Protein AF-A0A832PUC8-F1 (afdb_monomer_lite)

Foldseek 3Di:
DDDDDPPPPDPPPPPPPLPPQALVNLLQQLLVCLQVVVLVSNQVQADPVCNVVSVVLNVVQVVVCVVDPPPRDTVSNQSNDWDFPDWADDPQKIWTWTQRPVPRDTFIWIWGQDPSDIHTYVVVRVCVRVVVDPDDD

Structure (mmCIF, N/CA/C/O backbone):
data_AF-A0A832PUC8-F1
#
_entry.id   AF-A0A832PUC8-F1
#
loop_
_atom_site.group_PDB
_atom_site.id
_atom_site.type_symbol
_atom_site.label_atom_id
_atom_site.label_alt_id
_atom_site.label_comp_id
_atom_site.label_asym_id
_atom_site.label_entity_id
_atom_site.label_seq_id
_atom_site.pdbx_PDB_ins_code
_atom_site.Cartn_x
_atom_site.Cartn_y
_atom_site.Cartn_z
_atom_site.occupancy
_at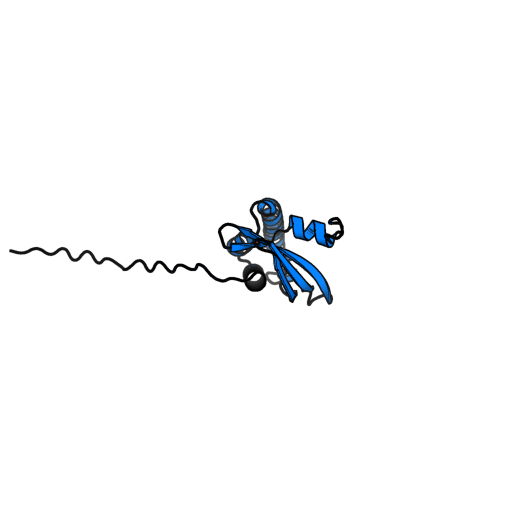om_site.B_iso_or_equiv
_atom_site.auth_seq_id
_atom_site.auth_comp_id
_atom_site.auth_asym_id
_atom_site.auth_atom_id
_atom_site.pdbx_PDB_model_num
ATOM 1 N N . MET A 1 1 ? -23.228 51.176 32.104 1.00 38.88 1 MET A N 1
ATOM 2 C CA . MET A 1 1 ? -23.201 51.212 30.623 1.00 38.88 1 MET A CA 1
ATOM 3 C C . MET A 1 1 ? -21.841 50.696 30.189 1.00 38.88 1 MET A C 1
ATOM 5 O O . MET A 1 1 ? -20.861 51.193 30.709 1.00 38.88 1 MET A O 1
ATOM 9 N N . ASN A 1 2 ? -21.652 49.723 29.316 1.00 38.66 2 ASN A N 1
ATOM 10 C CA . ASN A 1 2 ? -22.497 48.681 28.760 1.00 38.66 2 ASN A CA 1
ATOM 11 C C . ASN A 1 2 ? -21.518 47.562 28.381 1.00 38.66 2 ASN A C 1
ATOM 13 O O . ASN A 1 2 ? -20.384 47.823 27.984 1.00 38.66 2 ASN A O 1
ATOM 17 N N . TYR A 1 3 ? -21.958 46.325 28.554 1.00 46.00 3 TYR A N 1
ATOM 18 C CA . TYR A 1 3 ? -21.254 45.130 28.125 1.00 46.00 3 TYR A CA 1
ATOM 19 C C . TYR A 1 3 ? -21.007 45.165 26.606 1.00 46.00 3 TYR A C 1
ATOM 21 O O . TYR A 1 3 ? -21.906 45.540 25.864 1.00 46.00 3 TYR A O 1
ATOM 29 N N . HIS A 1 4 ? -19.837 44.715 26.144 1.00 41.12 4 HIS A N 1
ATOM 30 C CA . HIS A 1 4 ? -19.728 43.474 25.365 1.00 41.12 4 HIS A CA 1
ATOM 31 C C . HIS A 1 4 ? -18.280 43.181 24.954 1.00 41.12 4 HIS A C 1
ATOM 33 O O . HIS A 1 4 ? -17.677 43.829 24.105 1.00 41.12 4 HIS A O 1
ATOM 39 N N . ARG A 1 5 ? -17.763 42.118 25.580 1.00 52.41 5 ARG A N 1
ATOM 40 C CA . ARG A 1 5 ? -16.714 41.246 25.061 1.00 52.41 5 ARG A CA 1
ATOM 41 C C . ARG A 1 5 ? -17.103 40.802 23.651 1.00 52.41 5 ARG A C 1
ATOM 43 O O . ARG A 1 5 ? -18.122 40.135 23.501 1.00 52.41 5 ARG A O 1
ATOM 50 N N . VAL A 1 6 ? -16.274 41.087 22.656 1.00 47.22 6 VAL A N 1
ATOM 51 C CA . VAL A 1 6 ? -16.311 40.358 21.384 1.00 47.22 6 VAL A CA 1
ATOM 52 C C . VAL A 1 6 ? -15.125 39.408 21.407 1.00 47.22 6 VAL A C 1
ATOM 54 O O . VAL A 1 6 ? -14.021 39.722 20.978 1.00 47.22 6 VAL A O 1
ATOM 57 N N . LEU A 1 7 ? -15.358 38.264 22.050 1.00 42.44 7 LEU A N 1
ATOM 58 C CA . LEU A 1 7 ? -14.520 37.084 21.934 1.00 42.44 7 LEU A CA 1
ATOM 59 C C . LEU A 1 7 ? -14.765 36.550 20.522 1.00 42.44 7 LEU A C 1
ATOM 61 O O . LEU A 1 7 ? -15.833 36.009 20.241 1.00 42.44 7 LEU A O 1
ATOM 65 N N . THR A 1 8 ? -13.819 36.778 19.618 1.00 47.88 8 THR A N 1
ATOM 66 C CA . THR A 1 8 ? -13.865 36.264 18.250 1.00 47.88 8 THR A CA 1
ATOM 67 C C . THR A 1 8 ? -13.735 34.744 18.312 1.00 47.88 8 THR A C 1
ATOM 69 O O . THR A 1 8 ? -12.635 34.197 18.348 1.00 47.88 8 THR A O 1
ATOM 72 N N . ILE A 1 9 ? -14.870 34.051 18.406 1.00 52.00 9 ILE A N 1
ATOM 73 C CA . ILE A 1 9 ? -14.949 32.596 18.296 1.00 52.00 9 ILE A CA 1
ATOM 74 C C . ILE A 1 9 ? -14.707 32.277 16.821 1.00 52.00 9 ILE A C 1
ATOM 76 O O . ILE A 1 9 ? -15.614 32.341 15.994 1.00 52.00 9 ILE A O 1
ATOM 80 N N . LEU A 1 10 ? -13.445 32.009 16.492 1.00 44.78 10 LEU A N 1
ATOM 81 C CA . LEU A 1 10 ? -13.040 31.423 15.223 1.00 44.78 10 LEU A CA 1
ATOM 82 C C . LEU A 1 10 ? -13.775 30.076 15.103 1.00 44.78 10 LEU A C 1
ATOM 84 O O . LEU A 1 10 ? -13.574 29.217 15.967 1.00 44.78 10 LEU A O 1
ATOM 88 N N . PRO A 1 11 ? -14.652 29.871 14.105 1.00 46.59 11 PRO A N 1
ATOM 89 C CA . PRO A 1 11 ? -15.317 28.595 13.946 1.00 46.59 11 PRO A CA 1
ATOM 90 C C . PRO A 1 11 ? -14.246 27.584 13.548 1.00 46.59 11 PRO A C 1
ATOM 92 O O . PRO A 1 11 ? -13.695 27.615 12.448 1.00 46.59 11 PRO A O 1
ATOM 95 N N . PHE A 1 12 ? -13.916 26.723 14.504 1.00 43.88 12 PHE A N 1
ATOM 96 C CA . PHE A 1 12 ? -13.101 25.539 14.326 1.00 43.88 12 PHE A CA 1
ATOM 97 C C . PHE A 1 12 ? -13.834 24.659 13.307 1.00 43.88 12 PHE A C 1
ATOM 99 O O . PHE A 1 12 ? -14.767 23.931 13.646 1.00 43.88 12 PHE A O 1
ATOM 106 N N . LEU A 1 13 ? -13.467 24.808 12.031 1.00 41.53 13 LEU A N 1
ATOM 107 C CA . LEU A 1 13 ? -13.831 23.899 10.953 1.00 41.53 13 LEU A CA 1
ATOM 108 C C . LEU A 1 13 ? -13.254 22.527 11.319 1.00 41.53 13 LEU A C 1
ATOM 110 O O . LEU A 1 13 ? -12.136 22.174 10.952 1.00 41.53 13 LEU A O 1
ATOM 114 N N . LEU A 1 14 ? -14.033 21.751 12.069 1.00 45.84 14 LEU A N 1
ATOM 115 C CA . LEU A 1 14 ? -13.923 20.302 12.128 1.00 45.84 14 LEU A CA 1
ATOM 116 C C . LEU A 1 14 ? -14.296 19.778 10.741 1.00 45.84 14 LEU A C 1
ATOM 118 O O . LEU A 1 14 ? -15.412 19.316 10.505 1.00 45.84 14 LEU A O 1
ATOM 122 N N . LEU A 1 15 ? -13.343 19.874 9.808 1.00 40.25 15 LEU A N 1
ATOM 123 C CA . LEU A 1 15 ? -13.291 18.987 8.657 1.00 40.25 15 LEU A CA 1
ATOM 124 C C . LEU A 1 15 ? -13.156 17.575 9.228 1.00 40.25 15 LEU A C 1
ATOM 126 O O . LEU A 1 15 ? -12.066 17.087 9.525 1.00 40.25 15 LEU A O 1
ATOM 130 N N . SER A 1 16 ? -14.298 16.927 9.411 1.00 39.22 16 SER A N 1
ATOM 131 C CA . SER A 1 16 ? -14.417 15.485 9.523 1.00 39.22 16 SER A CA 1
ATOM 132 C C . SER A 1 16 ? -13.991 14.886 8.179 1.00 39.22 16 SER A C 1
ATOM 134 O O . SER A 1 16 ? -14.799 14.478 7.355 1.00 39.22 16 SER A O 1
ATOM 136 N N . LEU A 1 17 ? -12.676 14.849 7.950 1.00 40.03 17 LEU A N 1
ATOM 137 C CA . LEU A 1 17 ? -12.016 14.023 6.942 1.00 40.03 17 LEU A CA 1
ATOM 138 C C . LEU A 1 17 ? -12.115 12.554 7.381 1.00 40.03 17 LEU A C 1
ATOM 140 O O . LEU A 1 17 ? -11.110 11.873 7.579 1.00 40.03 17 LEU A O 1
ATOM 144 N N . THR A 1 18 ? -13.331 12.031 7.536 1.00 43.97 18 THR A N 1
ATOM 145 C CA . THR A 1 18 ? -13.562 10.596 7.365 1.00 43.97 18 THR A CA 1
ATOM 146 C C . THR A 1 18 ? -13.514 10.345 5.866 1.00 43.97 18 THR A C 1
ATOM 148 O O . THR A 1 18 ? -14.538 10.184 5.206 1.00 43.97 18 THR A O 1
ATOM 151 N N . GLY A 1 19 ? -12.306 10.450 5.307 1.00 45.06 19 GLY A N 1
ATOM 152 C CA . GLY A 1 19 ? -12.064 10.184 3.903 1.00 45.06 19 GLY A CA 1
ATOM 153 C C . GLY A 1 19 ? -12.537 8.771 3.601 1.00 45.06 19 GLY A C 1
ATOM 154 O O . GLY A 1 19 ? -12.039 7.810 4.189 1.00 45.06 19 GLY A O 1
ATOM 155 N N . CYS A 1 20 ? -13.498 8.655 2.686 1.00 57.16 20 CYS A N 1
ATOM 156 C CA . CYS A 1 20 ? -13.741 7.435 1.924 1.00 57.16 20 CYS A CA 1
ATOM 157 C C . CYS A 1 20 ? -12.513 7.161 1.049 1.00 57.16 20 CYS A C 1
ATOM 159 O O . CYS A 1 20 ? -12.567 7.279 -0.169 1.00 57.16 20 CYS A O 1
ATOM 161 N N . ASN A 1 21 ? -11.375 6.864 1.666 1.00 76.00 21 ASN A N 1
ATOM 162 C CA . ASN A 1 21 ? -10.218 6.401 0.928 1.00 76.00 21 ASN A CA 1
ATOM 163 C C . ASN A 1 21 ? -10.451 4.914 0.658 1.00 76.00 21 ASN A C 1
ATOM 165 O O . ASN A 1 21 ? -10.816 4.170 1.569 1.00 76.00 21 ASN A O 1
ATOM 169 N N . SER A 1 22 ? -10.308 4.495 -0.595 1.00 91.00 22 SER A N 1
ATOM 170 C CA . SER A 1 22 ? -10.179 3.091 -0.986 1.00 91.00 22 SER A CA 1
ATOM 171 C C . SER A 1 22 ? -8.738 2.620 -0.754 1.00 91.00 22 SER A C 1
ATOM 173 O O . SER A 1 22 ? -7.826 3.455 -0.692 1.00 91.00 22 SER A O 1
ATOM 175 N N . PRO A 1 23 ? -8.491 1.308 -0.669 1.00 93.69 23 PRO A N 1
ATOM 176 C CA . PRO A 1 23 ? -7.137 0.766 -0.648 1.00 93.69 23 PRO A CA 1
ATOM 177 C C . PRO A 1 23 ? -6.250 1.285 -1.801 1.00 93.69 23 PRO A C 1
ATOM 179 O O . PRO A 1 23 ? -5.112 1.686 -1.569 1.00 93.69 23 PRO A O 1
ATOM 182 N N . SER A 1 24 ? -6.783 1.394 -3.022 1.00 92.94 24 SER A N 1
ATOM 183 C CA . SER A 1 24 ? -6.075 1.941 -4.195 1.00 92.94 24 SER A CA 1
ATOM 184 C C . SER A 1 24 ? -5.714 3.414 -4.036 1.00 92.94 24 SER A C 1
ATOM 186 O O . SER A 1 24 ? -4.599 3.824 -4.360 1.00 92.94 24 SER A O 1
ATOM 188 N N . SER A 1 25 ? -6.623 4.223 -3.487 1.00 92.62 25 SER A N 1
ATOM 189 C CA . SER A 1 25 ? -6.328 5.627 -3.185 1.00 92.62 25 SER A CA 1
ATOM 190 C C . SER A 1 25 ? -5.249 5.765 -2.104 1.00 92.62 25 SER A C 1
ATOM 192 O O . SER A 1 25 ? -4.412 6.665 -2.184 1.00 92.62 25 SER A O 1
ATOM 194 N N . THR A 1 26 ? -5.217 4.843 -1.135 1.00 92.62 26 THR A N 1
ATOM 195 C CA . THR A 1 26 ? -4.164 4.768 -0.118 1.00 92.62 26 THR A CA 1
ATOM 196 C C . THR A 1 26 ? -2.823 4.401 -0.741 1.00 92.62 26 THR A C 1
ATOM 198 O O . THR A 1 26 ? -1.833 5.065 -0.442 1.00 92.62 26 THR A O 1
ATOM 201 N N . LEU A 1 27 ? -2.782 3.402 -1.632 1.00 90.25 27 LEU A N 1
ATOM 202 C CA . LEU A 1 27 ? -1.567 3.040 -2.365 1.00 90.25 27 LEU A CA 1
ATOM 203 C C . LEU A 1 27 ? -1.014 4.244 -3.132 1.00 90.25 27 LEU A C 1
ATOM 205 O O . LEU A 1 27 ? 0.152 4.590 -2.969 1.00 90.25 27 LEU A O 1
ATOM 209 N N . LYS A 1 28 ? -1.869 4.944 -3.883 1.00 89.00 28 LYS A N 1
ATOM 210 C CA . LYS A 1 28 ? -1.472 6.145 -4.625 1.00 89.00 28 LYS A CA 1
ATOM 211 C C . LYS A 1 28 ? -0.900 7.228 -3.707 1.00 89.00 28 LYS A C 1
ATOM 213 O O . LYS A 1 28 ? 0.137 7.813 -4.006 1.00 89.00 28 LYS A O 1
ATOM 218 N N . ALA A 1 29 ? -1.548 7.496 -2.575 1.00 89.69 29 ALA A N 1
ATOM 219 C CA . ALA A 1 29 ? -1.063 8.493 -1.623 1.00 89.69 29 ALA A CA 1
ATOM 220 C C . ALA A 1 29 ? 0.284 8.087 -0.992 1.00 89.69 29 ALA A C 1
ATOM 222 O O . ALA A 1 29 ? 1.159 8.932 -0.787 1.00 89.69 29 ALA A O 1
ATOM 223 N N . MET A 1 30 ? 0.481 6.789 -0.746 1.00 87.62 30 MET A N 1
ATOM 224 C CA . MET A 1 30 ? 1.753 6.234 -0.291 1.00 87.62 30 MET A CA 1
ATOM 225 C C . MET A 1 30 ? 2.855 6.399 -1.350 1.00 87.62 30 MET A C 1
ATOM 227 O O . MET A 1 30 ? 3.956 6.837 -1.016 1.00 87.62 30 MET A O 1
ATOM 231 N N . GLU A 1 31 ? 2.569 6.115 -2.625 1.00 83.75 31 GLU A N 1
ATOM 232 C CA . GLU A 1 31 ? 3.498 6.337 -3.743 1.00 83.75 31 GLU A CA 1
ATOM 233 C C . GLU A 1 31 ? 3.857 7.823 -3.903 1.00 83.75 31 GLU A C 1
ATOM 235 O O . GLU A 1 31 ? 5.021 8.165 -4.116 1.00 83.75 31 GLU A O 1
ATOM 240 N N . GLU A 1 32 ? 2.891 8.730 -3.741 1.00 84.31 32 GLU A N 1
ATOM 241 C CA . GLU A 1 32 ? 3.134 10.174 -3.776 1.00 84.31 32 GLU A CA 1
ATOM 242 C C . GLU A 1 32 ? 4.026 10.644 -2.616 1.00 84.31 32 GLU A C 1
ATOM 244 O O . GLU A 1 32 ? 4.931 11.457 -2.830 1.00 84.31 32 GLU A O 1
ATOM 249 N N . ALA A 1 33 ? 3.804 10.134 -1.400 1.00 81.88 33 ALA A N 1
ATOM 250 C CA . ALA A 1 33 ? 4.654 10.423 -0.244 1.00 81.88 33 ALA A CA 1
ATOM 251 C C . ALA A 1 33 ? 6.086 9.899 -0.457 1.00 81.88 33 ALA A C 1
ATOM 253 O O . ALA A 1 33 ? 7.057 10.629 -0.240 1.00 81.88 33 ALA A O 1
ATOM 254 N N . ALA A 1 34 ? 6.220 8.675 -0.980 1.00 77.00 34 ALA A N 1
ATOM 255 C CA . ALA A 1 34 ? 7.499 8.085 -1.370 1.00 77.00 34 ALA A CA 1
ATOM 256 C C . ALA A 1 34 ? 8.236 8.927 -2.425 1.00 77.00 34 ALA A C 1
ATOM 258 O O . ALA A 1 34 ? 9.430 9.199 -2.280 1.00 77.00 34 ALA A O 1
ATOM 259 N N . ALA A 1 35 ? 7.532 9.374 -3.468 1.00 75.38 35 ALA A N 1
ATOM 260 C CA . ALA A 1 35 ? 8.104 10.173 -4.548 1.00 75.38 35 ALA A CA 1
ATOM 261 C C . ALA A 1 35 ? 8.604 11.547 -4.070 1.00 75.38 35 ALA A C 1
ATOM 263 O O . ALA A 1 35 ? 9.605 12.048 -4.589 1.00 75.38 35 ALA A O 1
ATOM 264 N N . LYS A 1 36 ? 7.932 12.136 -3.071 1.00 77.44 36 LYS A N 1
ATOM 265 C CA . LYS A 1 36 ? 8.310 13.407 -2.431 1.00 77.44 36 LYS A CA 1
ATOM 266 C C . LYS A 1 36 ? 9.410 13.255 -1.372 1.00 77.44 36 LYS A C 1
ATOM 268 O O . LYS A 1 36 ? 9.930 14.267 -0.910 1.00 77.44 36 LYS A O 1
ATOM 273 N N . GLY A 1 37 ? 9.776 12.027 -0.993 1.00 72.44 37 GLY A N 1
ATOM 274 C CA . GLY A 1 37 ? 10.706 11.770 0.113 1.00 72.44 37 GLY A CA 1
ATOM 275 C C . GLY A 1 37 ? 10.129 12.137 1.487 1.00 72.44 37 GLY A C 1
ATOM 276 O O . GLY A 1 37 ? 10.886 12.402 2.420 1.00 72.44 37 GLY A O 1
ATOM 277 N N . ASP A 1 38 ? 8.801 12.183 1.614 1.00 77.44 38 ASP A N 1
ATOM 278 C CA . ASP A 1 38 ? 8.113 12.501 2.863 1.00 77.44 38 ASP A CA 1
ATOM 279 C C . ASP A 1 38 ? 7.998 11.237 3.726 1.00 77.44 38 ASP A C 1
ATOM 281 O O . ASP A 1 38 ? 7.059 10.449 3.612 1.00 77.44 38 ASP A O 1
ATOM 285 N N . HIS A 1 39 ? 9.006 11.007 4.567 1.00 76.69 39 HIS A N 1
ATOM 286 C CA . HIS A 1 39 ? 9.107 9.794 5.383 1.00 76.69 39 HIS A CA 1
ATOM 287 C C . HIS A 1 39 ? 7.992 9.647 6.412 1.00 76.69 39 HIS A C 1
ATOM 289 O O . HIS A 1 39 ? 7.583 8.524 6.705 1.00 76.69 39 HIS A O 1
ATOM 295 N N . GLU A 1 40 ? 7.535 10.759 6.984 1.00 80.62 40 GLU A N 1
ATOM 296 C CA . GLU A 1 40 ? 6.475 10.745 7.988 1.00 80.62 40 GLU A CA 1
ATOM 297 C C . GLU A 1 40 ? 5.144 10.403 7.319 1.00 80.62 40 GLU A C 1
ATOM 299 O O . GLU A 1 40 ? 4.458 9.469 7.746 1.00 80.62 40 GLU A O 1
ATOM 304 N N . ALA A 1 41 ? 4.839 11.066 6.197 1.00 83.44 41 ALA A N 1
ATOM 305 C CA . ALA A 1 41 ? 3.645 10.764 5.423 1.00 83.44 41 ALA A CA 1
ATOM 306 C C . ALA A 1 41 ? 3.687 9.369 4.787 1.00 83.44 41 ALA A C 1
ATOM 308 O O . ALA A 1 41 ? 2.641 8.752 4.635 1.00 83.44 41 ALA A O 1
ATOM 309 N N . PHE A 1 42 ? 4.861 8.842 4.439 1.00 81.62 42 PHE A N 1
ATOM 310 C CA . PHE A 1 42 ? 4.999 7.472 3.948 1.00 81.62 42 PHE A CA 1
ATOM 311 C C . PHE A 1 42 ? 4.758 6.449 5.068 1.00 81.62 42 PHE A C 1
ATOM 313 O O . PHE A 1 42 ? 4.009 5.490 4.891 1.00 81.62 42 PHE A O 1
ATOM 320 N N . GLY A 1 43 ? 5.343 6.676 6.249 1.00 83.06 43 GLY A N 1
ATOM 321 C CA . GLY A 1 43 ? 5.272 5.764 7.393 1.00 83.06 43 GLY A CA 1
ATOM 322 C C . GLY A 1 43 ? 3.865 5.560 7.971 1.00 83.06 43 GLY A C 1
ATOM 323 O O . GLY A 1 43 ? 3.553 4.478 8.464 1.00 83.06 43 GLY A O 1
ATOM 324 N N . GLN A 1 44 ? 2.984 6.561 7.889 1.00 88.56 44 GLN A N 1
ATOM 325 C CA . GLN A 1 44 ? 1.608 6.461 8.413 1.00 88.56 44 GLN A CA 1
ATOM 326 C C . GLN A 1 44 ? 0.712 5.461 7.660 1.00 88.56 44 GLN A C 1
ATOM 328 O O . GLN A 1 44 ? -0.333 5.070 8.190 1.00 88.56 44 GLN A O 1
ATOM 333 N N . TYR A 1 45 ? 1.095 5.050 6.446 1.00 90.31 45 TYR A N 1
ATOM 334 C CA . TYR A 1 45 ? 0.314 4.119 5.630 1.00 90.31 45 TYR A CA 1
ATOM 335 C C . TYR A 1 45 ? 0.537 2.652 5.990 1.00 90.31 45 TYR A C 1
ATOM 337 O O . TYR A 1 45 ? -0.120 1.800 5.407 1.00 90.31 45 TYR A O 1
ATOM 345 N N . PHE A 1 46 ? 1.404 2.338 6.954 1.00 91.19 46 PHE A N 1
ATOM 346 C CA . PHE A 1 46 ? 1.665 0.965 7.385 1.00 91.19 46 PHE A CA 1
ATOM 347 C C . PHE A 1 46 ? 0.861 0.593 8.632 1.00 91.19 46 PHE A C 1
ATOM 349 O O . PHE A 1 46 ? 0.655 1.420 9.529 1.00 91.19 46 PHE A O 1
ATOM 356 N N . THR A 1 47 ? 0.418 -0.665 8.706 1.00 93.00 47 THR A N 1
ATOM 357 C CA . THR A 1 47 ? -0.197 -1.208 9.927 1.00 93.00 47 THR A CA 1
ATOM 358 C C . THR A 1 47 ? 0.748 -1.091 11.121 1.00 93.00 47 THR A C 1
ATOM 360 O O . THR A 1 47 ? 1.974 -0.984 10.977 1.00 93.00 47 THR A O 1
ATOM 363 N N . LYS A 1 48 ? 0.188 -1.130 12.334 1.00 92.31 48 LYS A N 1
ATOM 364 C CA . LYS A 1 48 ? 0.999 -1.101 13.561 1.00 92.31 48 LYS A CA 1
ATOM 365 C C . LYS A 1 48 ? 2.028 -2.237 13.574 1.00 92.31 48 LYS A C 1
ATOM 367 O O . LYS A 1 48 ? 3.178 -2.022 13.944 1.00 92.31 48 LYS A O 1
ATOM 372 N N . GLU A 1 49 ? 1.630 -3.420 13.119 1.00 89.69 49 GLU A N 1
ATOM 373 C CA . GLU A 1 49 ? 2.495 -4.603 13.027 1.00 89.69 49 GLU A CA 1
ATOM 374 C C . GLU A 1 49 ? 3.600 -4.440 11.975 1.00 89.69 49 GLU A C 1
ATOM 376 O O . GLU A 1 49 ? 4.731 -4.862 12.194 1.00 89.69 49 GLU A O 1
ATOM 381 N N . SER A 1 50 ? 3.316 -3.737 10.877 1.00 87.25 50 SER A N 1
ATOM 382 C CA . SER A 1 50 ? 4.302 -3.442 9.828 1.00 87.25 50 SER A CA 1
ATOM 383 C C . SER A 1 50 ? 5.242 -2.278 10.173 1.00 87.25 50 SER A C 1
ATOM 385 O O . SER A 1 50 ? 6.189 -2.007 9.432 1.00 87.25 50 SER A O 1
ATOM 387 N N . THR A 1 51 ? 5.015 -1.577 11.290 1.00 82.44 51 THR A N 1
ATOM 388 C CA . THR A 1 51 ? 5.770 -0.369 11.663 1.00 82.44 51 THR A CA 1
ATOM 389 C C . THR A 1 51 ? 7.281 -0.612 11.812 1.00 82.44 51 THR A C 1
ATOM 391 O O . THR A 1 51 ? 8.040 0.165 11.232 1.00 82.44 51 THR A O 1
ATOM 394 N N . PRO A 1 52 ? 7.771 -1.662 12.505 1.00 82.44 52 PRO A N 1
ATOM 395 C CA . PRO A 1 52 ? 9.215 -1.899 12.641 1.00 82.44 52 PRO A CA 1
ATOM 396 C C . PRO A 1 52 ? 9.919 -2.131 11.297 1.00 82.44 52 PRO A C 1
ATOM 398 O O . PRO A 1 52 ? 11.028 -1.640 11.061 1.00 82.44 52 PRO A O 1
ATOM 401 N N . PHE A 1 53 ? 9.258 -2.846 10.384 1.00 77.81 53 PHE A N 1
ATOM 402 C CA . PHE A 1 53 ? 9.775 -3.070 9.039 1.00 77.81 53 PHE A CA 1
ATOM 403 C C . PHE A 1 53 ? 9.790 -1.766 8.232 1.00 77.81 53 PHE A C 1
ATOM 405 O O . PHE A 1 53 ? 10.814 -1.414 7.646 1.00 77.81 53 PHE A O 1
ATOM 412 N N . ALA A 1 54 ? 8.693 -1.003 8.251 1.00 76.50 54 ALA A N 1
ATOM 413 C CA . ALA A 1 54 ? 8.617 0.295 7.584 1.00 76.50 54 ALA A CA 1
ATOM 414 C C . ALA A 1 54 ? 9.694 1.267 8.100 1.00 76.50 54 ALA A C 1
ATOM 416 O O . ALA A 1 54 ? 10.354 1.943 7.313 1.00 76.50 54 ALA A O 1
ATOM 417 N N . GLN A 1 55 ? 9.941 1.286 9.413 1.00 78.31 55 GLN A N 1
ATOM 418 C CA . GLN A 1 55 ? 11.016 2.071 10.024 1.00 78.31 55 GLN A CA 1
ATOM 419 C C . GLN A 1 55 ? 12.401 1.632 9.542 1.00 78.31 55 GLN A C 1
ATOM 421 O O . GLN A 1 55 ? 13.248 2.482 9.283 1.00 78.31 55 GLN A O 1
ATOM 426 N N . SER A 1 56 ? 12.624 0.329 9.371 1.00 80.50 56 SER A N 1
ATOM 427 C CA . SER A 1 56 ? 13.882 -0.211 8.845 1.00 80.50 56 SER A CA 1
ATOM 428 C C . SER A 1 56 ? 14.093 0.169 7.374 1.00 80.50 56 SER A C 1
ATOM 430 O O . SER A 1 56 ? 15.189 0.586 6.995 1.00 80.50 56 SER A O 1
ATOM 432 N N . LEU A 1 57 ? 13.036 0.130 6.556 1.00 74.44 57 LEU A N 1
ATOM 433 C CA . LEU A 1 57 ? 13.062 0.607 5.170 1.00 74.44 57 LEU A CA 1
ATOM 434 C C . LEU A 1 57 ? 13.385 2.112 5.096 1.00 74.44 57 LEU A C 1
ATOM 436 O O . LEU A 1 57 ? 14.213 2.539 4.287 1.00 74.44 57 LEU A O 1
ATOM 440 N N . LEU A 1 58 ? 12.787 2.910 5.985 1.00 73.31 58 LEU A N 1
ATOM 441 C CA . LEU A 1 58 ? 13.062 4.343 6.122 1.00 73.31 58 LEU A CA 1
ATOM 442 C C . LEU A 1 58 ? 14.481 4.633 6.643 1.00 73.31 58 LEU A C 1
ATOM 444 O O . LEU A 1 58 ? 15.121 5.585 6.199 1.00 73.31 58 LEU A O 1
ATOM 448 N N . ALA A 1 59 ? 15.008 3.831 7.567 1.00 76.31 59 ALA A N 1
ATOM 449 C CA . ALA A 1 59 ? 16.370 3.988 8.076 1.00 76.31 59 ALA A CA 1
ATOM 450 C C . ALA A 1 59 ? 17.414 3.685 6.989 1.00 76.31 59 ALA A C 1
ATOM 452 O O . ALA A 1 59 ? 18.363 4.452 6.808 1.00 76.31 59 ALA A O 1
ATOM 453 N N . LEU A 1 60 ? 17.195 2.623 6.205 1.00 70.06 60 LEU A N 1
ATOM 454 C CA . LEU A 1 60 ? 18.013 2.304 5.034 1.00 70.06 60 LEU A CA 1
ATOM 455 C C . LEU A 1 60 ? 17.990 3.442 4.007 1.00 70.06 60 LEU A C 1
ATOM 457 O O . LEU A 1 60 ? 19.027 3.771 3.426 1.00 70.06 60 LEU A O 1
ATOM 461 N N . TYR A 1 61 ? 16.824 4.062 3.803 1.00 66.19 61 TYR A N 1
ATOM 462 C CA . TYR A 1 61 ? 16.704 5.251 2.966 1.00 66.19 61 TYR A CA 1
ATOM 463 C C . TYR A 1 61 ? 17.608 6.375 3.472 1.00 66.19 61 TYR A C 1
ATOM 465 O O . TYR A 1 61 ? 18.406 6.895 2.692 1.00 66.19 61 TYR A O 1
ATOM 473 N N . LYS A 1 62 ? 17.507 6.739 4.759 1.00 66.19 62 LYS A N 1
ATOM 474 C CA . LYS A 1 62 ? 18.270 7.863 5.328 1.00 66.19 62 LYS A CA 1
ATOM 475 C C . LYS A 1 62 ? 19.767 7.651 5.125 1.00 66.19 62 LYS A C 1
ATOM 477 O O . LYS A 1 62 ? 20.418 8.489 4.506 1.00 66.19 62 LYS A O 1
ATOM 482 N N . SER A 1 63 ? 20.257 6.465 5.487 1.00 68.12 63 SER A N 1
ATOM 483 C CA . SER A 1 63 ? 21.660 6.077 5.318 1.00 68.12 63 SER A CA 1
ATOM 484 C C . SER A 1 63 ? 22.146 6.171 3.863 1.00 68.12 63 SER A C 1
ATOM 486 O O . SER A 1 63 ? 23.223 6.710 3.609 1.00 68.12 63 SER A O 1
ATOM 488 N N . LYS A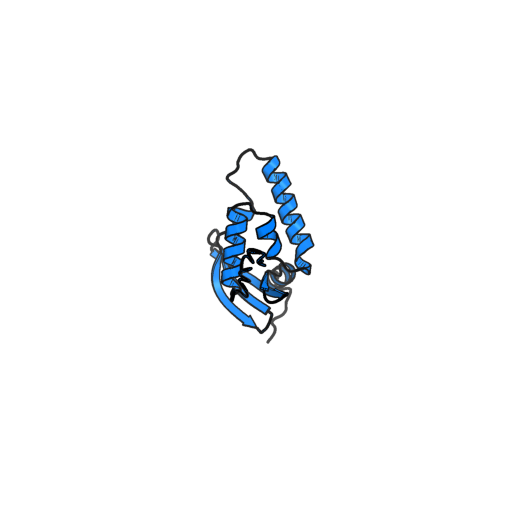 1 64 ? 21.360 5.699 2.882 1.00 61.66 64 LYS A N 1
ATOM 489 C CA . LYS A 1 64 ? 21.748 5.783 1.462 1.00 61.66 64 LYS A CA 1
ATOM 490 C C . LYS A 1 64 ? 21.653 7.201 0.904 1.00 61.66 64 LYS A C 1
ATOM 492 O O . LYS A 1 64 ? 22.520 7.588 0.128 1.00 61.66 64 LYS A O 1
ATOM 497 N N . SER A 1 65 ? 20.643 7.974 1.303 1.00 58.00 65 SER A N 1
ATOM 498 C CA . SER A 1 65 ? 20.474 9.364 0.862 1.00 58.00 65 SER A CA 1
ATOM 499 C C . SER A 1 65 ? 21.626 10.264 1.317 1.00 58.00 65 SER A C 1
ATOM 501 O O . SER A 1 65 ? 22.073 11.113 0.553 1.00 58.00 65 SER A O 1
ATOM 503 N N . GLU A 1 66 ? 22.160 10.025 2.517 1.00 58.19 66 GLU A N 1
ATOM 504 C CA . GLU A 1 66 ? 23.320 10.740 3.057 1.00 58.19 66 GLU A CA 1
ATOM 505 C C . GLU A 1 66 ? 24.629 10.306 2.376 1.00 58.19 66 GLU A C 1
ATOM 507 O O . GLU A 1 66 ? 25.525 11.123 2.176 1.00 58.19 66 GLU A O 1
ATOM 512 N N . ALA A 1 67 ? 24.728 9.038 1.961 1.00 57.41 67 ALA A N 1
ATOM 513 C CA . ALA A 1 67 ? 25.909 8.490 1.295 1.00 57.41 67 ALA A CA 1
ATOM 514 C C . ALA A 1 67 ? 25.999 8.819 -0.210 1.00 57.41 67 ALA A C 1
ATOM 516 O O . ALA A 1 67 ? 27.089 8.783 -0.783 1.00 57.41 67 ALA A O 1
ATOM 517 N N . SER A 1 68 ? 24.882 9.127 -0.881 1.00 49.75 68 SER A N 1
ATOM 518 C CA . SER A 1 68 ? 24.854 9.395 -2.324 1.00 49.75 68 SER A CA 1
ATOM 519 C C . SER A 1 68 ? 24.465 10.841 -2.643 1.00 49.75 68 SER A C 1
ATOM 521 O O . SER A 1 68 ? 23.316 11.231 -2.479 1.00 49.75 68 SER A O 1
ATOM 523 N N . ALA A 1 69 ? 25.376 11.616 -3.242 1.00 47.91 69 ALA A N 1
ATOM 524 C CA . ALA A 1 69 ? 25.111 12.970 -3.759 1.00 47.91 69 ALA A CA 1
ATOM 525 C C . ALA A 1 69 ? 24.090 13.030 -4.928 1.00 47.91 69 ALA A C 1
ATOM 527 O O . ALA A 1 69 ? 23.827 14.100 -5.480 1.00 47.91 69 ALA A O 1
ATOM 528 N N . ARG A 1 70 ? 23.505 11.893 -5.330 1.00 50.31 70 ARG A N 1
ATOM 529 C CA . ARG A 1 70 ? 22.458 11.801 -6.355 1.00 50.31 70 ARG A CA 1
ATOM 530 C C . ARG A 1 70 ? 21.085 11.824 -5.687 1.00 50.31 70 ARG A C 1
ATOM 532 O O . ARG A 1 70 ? 20.536 10.783 -5.346 1.00 50.31 70 ARG A O 1
ATOM 539 N N . ARG A 1 71 ? 20.513 13.025 -5.565 1.00 51.94 71 ARG A N 1
ATOM 540 C CA . ARG A 1 71 ? 19.148 13.273 -5.058 1.00 51.94 71 ARG A CA 1
ATOM 541 C C . ARG A 1 71 ? 18.034 12.559 -5.843 1.00 51.94 71 ARG A C 1
ATOM 543 O O . ARG A 1 71 ? 16.908 12.479 -5.362 1.00 51.94 71 ARG A O 1
ATOM 550 N N . ASP A 1 72 ? 18.330 12.019 -7.023 1.00 50.59 72 ASP A N 1
ATOM 551 C CA . ASP A 1 72 ? 17.292 11.573 -7.953 1.00 50.59 72 ASP A CA 1
ATOM 552 C C . ASP A 1 72 ? 16.887 10.102 -7.815 1.00 50.59 72 ASP A C 1
ATOM 554 O O . ASP A 1 72 ? 15.804 9.744 -8.287 1.00 50.59 72 ASP A O 1
ATOM 558 N N . TYR A 1 73 ? 17.684 9.267 -7.137 1.00 45.03 73 TYR A N 1
ATOM 559 C CA . TYR A 1 73 ? 17.462 7.821 -7.066 1.00 45.03 73 TYR A CA 1
ATOM 560 C C . TYR A 1 73 ? 17.208 7.360 -5.631 1.00 45.03 73 TYR A C 1
ATOM 562 O O . TYR A 1 73 ? 18.131 7.053 -4.880 1.00 45.03 73 TYR A O 1
ATOM 570 N N . THR A 1 74 ? 15.937 7.295 -5.245 1.00 50.50 74 THR A N 1
ATOM 571 C CA . THR A 1 74 ? 15.541 6.706 -3.967 1.00 50.50 74 THR A CA 1
ATOM 572 C C . THR A 1 74 ? 14.993 5.300 -4.218 1.00 50.50 74 THR A C 1
ATOM 574 O O . THR A 1 74 ? 14.204 5.115 -5.138 1.00 50.50 74 THR A O 1
ATOM 577 N N . PRO A 1 75 ? 15.354 4.271 -3.435 1.00 46.34 75 PRO A N 1
ATOM 578 C CA . PRO A 1 75 ? 14.735 2.948 -3.563 1.00 46.34 75 PRO A CA 1
ATOM 579 C C . PRO A 1 75 ? 13.206 2.980 -3.397 1.00 46.34 75 PRO A C 1
ATOM 581 O O . PRO A 1 75 ? 12.510 2.152 -3.966 1.00 46.34 75 PRO A O 1
ATOM 584 N N . LEU A 1 76 ? 12.666 3.985 -2.696 1.00 51.50 76 LEU A N 1
ATOM 585 C CA . LEU A 1 76 ? 11.225 4.235 -2.617 1.00 51.50 76 LEU A CA 1
ATOM 586 C C . LEU A 1 76 ? 10.624 4.673 -3.965 1.00 51.50 76 LEU A C 1
ATOM 588 O O . LEU A 1 76 ? 9.498 4.281 -4.257 1.00 51.50 76 LEU A O 1
ATOM 592 N N . LYS A 1 77 ? 11.388 5.369 -4.831 1.00 50.00 77 LYS A N 1
ATOM 593 C CA . LYS A 1 77 ? 11.015 5.616 -6.239 1.00 50.00 77 LYS A CA 1
ATOM 594 C C . LYS A 1 77 ? 10.823 4.325 -7.046 1.00 50.00 77 LYS A C 1
ATOM 596 O O . LYS A 1 77 ? 10.107 4.343 -8.042 1.00 50.00 77 LYS A O 1
ATOM 601 N N . LEU A 1 78 ? 11.423 3.205 -6.624 1.00 49.62 78 LEU A N 1
ATOM 602 C CA . LEU A 1 78 ? 11.230 1.894 -7.263 1.00 49.62 78 LEU A CA 1
ATOM 603 C C . LEU A 1 78 ? 9.903 1.234 -6.876 1.00 49.62 78 LEU A C 1
ATOM 605 O O . LEU A 1 78 ? 9.411 0.409 -7.635 1.00 49.62 78 LEU A O 1
ATOM 609 N N . LEU A 1 79 ? 9.303 1.630 -5.748 1.00 55.31 79 LEU A N 1
ATOM 610 C CA . LEU A 1 79 ? 7.936 1.237 -5.387 1.00 55.31 79 LEU A CA 1
ATOM 611 C C . LEU A 1 79 ? 6.882 2.026 -6.178 1.00 55.31 79 LEU A C 1
ATOM 613 O O . LEU A 1 79 ? 5.714 1.677 -6.147 1.00 55.31 79 LEU A O 1
ATOM 617 N N . SER A 1 80 ? 7.271 3.122 -6.837 1.00 57.78 80 SER A N 1
ATOM 618 C CA . SER A 1 80 ? 6.368 4.251 -7.107 1.00 57.78 80 SER A CA 1
ATOM 619 C C . SER A 1 80 ? 5.498 4.153 -8.348 1.00 57.78 80 SER A C 1
ATOM 621 O O . SER A 1 80 ? 5.021 5.191 -8.806 1.00 57.78 80 SER A O 1
ATOM 623 N N . ARG A 1 81 ? 5.360 2.981 -8.962 1.00 70.69 81 ARG A N 1
ATOM 624 C CA . ARG A 1 81 ? 4.594 2.857 -10.202 1.00 70.69 81 ARG A CA 1
ATOM 625 C C . ARG A 1 81 ? 3.983 1.476 -10.326 1.00 70.69 81 ARG A C 1
ATOM 627 O O . ARG A 1 81 ? 4.386 0.686 -11.181 1.00 70.69 81 ARG A O 1
ATOM 634 N N . ALA A 1 82 ? 3.031 1.190 -9.455 1.00 77.06 82 ALA A N 1
ATOM 635 C CA . ALA A 1 82 ? 2.197 0.013 -9.579 1.00 77.06 82 ALA A CA 1
ATOM 636 C C . ALA A 1 82 ? 0.890 0.392 -10.300 1.00 77.06 82 ALA A C 1
ATOM 638 O O . ALA A 1 82 ? 0.183 1.316 -9.903 1.00 77.06 82 ALA A O 1
ATOM 639 N N . ASN A 1 83 ? 0.557 -0.305 -11.385 1.00 88.06 83 ASN A N 1
ATOM 640 C CA . ASN A 1 83 ? -0.776 -0.219 -11.973 1.00 88.06 83 ASN A CA 1
ATOM 641 C C . ASN A 1 83 ? -1.707 -1.111 -11.159 1.00 88.06 83 ASN A C 1
ATOM 643 O O . ASN A 1 83 ? -1.455 -2.309 -11.048 1.00 88.06 83 ASN A O 1
ATOM 647 N N . VAL A 1 84 ? -2.781 -0.553 -10.604 1.00 90.94 84 VAL A N 1
ATOM 648 C CA . VAL A 1 84 ? -3.822 -1.367 -9.967 1.00 90.94 84 VAL A CA 1
ATOM 649 C C . VAL A 1 84 ? -4.577 -2.117 -11.063 1.00 90.94 84 VAL A C 1
ATOM 651 O O . VAL A 1 84 ? -5.159 -1.498 -11.952 1.00 90.94 84 VAL A O 1
ATOM 654 N N . VAL A 1 85 ? -4.520 -3.445 -11.009 1.00 93.00 85 VAL A N 1
ATOM 655 C CA . VAL A 1 85 ? -5.194 -4.358 -11.941 1.00 93.00 85 VAL A CA 1
ATOM 656 C C . VAL A 1 85 ? -6.555 -4.761 -11.388 1.00 93.00 85 VAL A C 1
ATOM 658 O O . VAL A 1 85 ? -7.532 -4.770 -12.130 1.00 93.00 85 VAL A O 1
ATOM 661 N N . ASP A 1 86 ? -6.608 -5.081 -10.094 1.00 93.62 86 ASP A N 1
ATOM 662 C CA . ASP A 1 86 ? -7.834 -5.449 -9.389 1.00 93.62 86 ASP A CA 1
ATOM 663 C C . ASP A 1 86 ? -7.801 -4.957 -7.936 1.00 93.62 86 ASP A C 1
ATOM 665 O O . ASP A 1 86 ? -6.732 -4.862 -7.324 1.00 93.62 86 ASP A O 1
ATOM 669 N N . GLU A 1 87 ? -8.978 -4.653 -7.391 1.00 95.50 87 GLU A N 1
ATOM 670 C CA . GLU A 1 87 ? -9.185 -4.315 -5.983 1.00 95.50 87 GLU A CA 1
ATOM 671 C C . GLU A 1 87 ? -10.374 -5.115 -5.446 1.00 95.50 87 GLU A C 1
ATOM 673 O O . GLU A 1 87 ? -11.516 -4.920 -5.859 1.00 95.50 87 GLU A O 1
ATOM 678 N N . SER A 1 88 ? -10.097 -5.976 -4.471 1.00 95.31 88 SER A N 1
ATOM 679 C CA . SER A 1 88 ? -11.091 -6.817 -3.812 1.00 95.31 88 SER A CA 1
ATOM 680 C C . SER A 1 88 ? -11.144 -6.494 -2.319 1.00 95.31 88 SER A C 1
ATOM 682 O O . SER A 1 88 ? -10.123 -6.543 -1.633 1.00 95.31 88 SER A O 1
ATOM 684 N N . ILE A 1 89 ? -12.328 -6.160 -1.796 1.00 95.69 89 ILE A N 1
ATOM 685 C CA . ILE A 1 89 ? -12.524 -5.757 -0.393 1.00 95.69 89 ILE A CA 1
ATOM 686 C C . ILE A 1 89 ? -13.331 -6.821 0.360 1.00 95.69 89 ILE A C 1
ATOM 688 O O . ILE A 1 89 ? -14.450 -7.154 -0.022 1.00 95.69 89 ILE A O 1
ATOM 692 N N . TYR A 1 90 ? -12.782 -7.278 1.484 1.00 93.06 90 TYR A N 1
ATOM 693 C CA . TYR A 1 90 ? -13.320 -8.299 2.381 1.00 93.06 90 TYR A CA 1
ATOM 694 C C . TYR A 1 90 ? -13.440 -7.728 3.803 1.00 93.06 90 TYR A C 1
ATOM 696 O O . TYR A 1 90 ? -12.579 -7.927 4.663 1.00 93.06 90 TYR A O 1
ATOM 704 N N . GLY A 1 91 ? -14.505 -6.960 4.050 1.00 93.12 91 GLY A N 1
ATOM 705 C CA . GLY A 1 91 ? -14.718 -6.284 5.334 1.00 93.12 91 GLY A CA 1
ATOM 706 C C . GLY A 1 91 ? -13.603 -5.281 5.648 1.00 93.12 91 GLY A C 1
ATOM 707 O O . GLY A 1 91 ? -13.462 -4.269 4.960 1.00 93.12 91 GLY A O 1
ATOM 708 N N . ASP A 1 92 ? -12.811 -5.573 6.681 1.00 95.31 92 ASP A N 1
ATOM 709 C CA . ASP A 1 92 ? -11.676 -4.748 7.118 1.00 95.31 92 ASP A CA 1
ATOM 710 C C . ASP A 1 92 ? -10.340 -5.147 6.479 1.00 95.31 92 ASP A C 1
ATOM 712 O O . ASP A 1 92 ? -9.301 -4.590 6.827 1.00 95.31 92 ASP A O 1
ATOM 716 N N . THR A 1 93 ? -10.349 -6.082 5.530 1.00 95.50 93 THR A N 1
ATOM 717 C CA . THR A 1 93 ? -9.178 -6.456 4.727 1.00 95.50 93 THR A CA 1
ATOM 718 C C . THR A 1 93 ? -9.454 -6.179 3.255 1.00 95.50 93 THR A C 1
ATOM 720 O O . THR A 1 93 ? -10.591 -6.271 2.803 1.00 95.50 93 THR A O 1
ATOM 723 N N . ALA A 1 94 ? -8.429 -5.830 2.491 1.00 96.06 94 ALA A N 1
ATOM 724 C CA . ALA A 1 94 ? -8.520 -5.698 1.048 1.00 96.06 94 ALA A CA 1
ATOM 725 C C . ALA A 1 94 ? -7.261 -6.230 0.373 1.00 96.06 94 ALA A C 1
ATOM 727 O O . ALA A 1 94 ? -6.155 -6.096 0.898 1.00 96.06 94 ALA A O 1
ATOM 728 N N . HIS A 1 95 ? -7.445 -6.814 -0.802 1.00 95.00 95 HIS A N 1
ATOM 729 C CA . HIS A 1 95 ? -6.383 -7.303 -1.664 1.00 95.00 95 HIS A CA 1
ATOM 730 C C . HIS A 1 95 ? -6.328 -6.440 -2.920 1.00 95.00 95 HIS A C 1
ATOM 732 O O . HIS A 1 95 ? -7.353 -6.186 -3.553 1.00 95.00 95 HIS A O 1
ATOM 738 N N . LEU A 1 96 ? -5.128 -5.992 -3.275 1.00 93.31 96 LEU A N 1
ATOM 739 C CA . LEU A 1 96 ? -4.875 -5.215 -4.481 1.00 93.31 96 LEU A CA 1
ATOM 740 C C . LEU A 1 96 ? -3.912 -5.989 -5.347 1.00 93.31 96 LEU A C 1
ATOM 742 O O . LEU A 1 96 ? -2.738 -6.129 -5.000 1.00 93.31 96 LEU A O 1
ATOM 746 N N . LEU A 1 97 ? -4.398 -6.458 -6.488 1.00 92.31 97 LEU A N 1
ATOM 747 C CA . LEU A 1 97 ? -3.517 -6.979 -7.512 1.00 92.31 97 LEU A CA 1
ATOM 748 C C . LEU A 1 97 ? -2.907 -5.796 -8.243 1.00 92.31 97 LEU A C 1
ATOM 750 O O . LEU A 1 97 ? -3.616 -4.989 -8.847 1.00 92.31 97 LEU A O 1
ATOM 754 N N . VAL A 1 98 ? -1.587 -5.707 -8.205 1.00 89.38 98 VAL A N 1
ATOM 755 C CA . VAL A 1 98 ? -0.850 -4.653 -8.884 1.00 89.38 98 VAL A CA 1
ATOM 756 C C . VAL A 1 98 ? 0.125 -5.232 -9.891 1.00 89.38 98 VAL A C 1
ATOM 758 O O . VAL A 1 98 ? 0.672 -6.315 -9.698 1.00 89.38 98 VAL A O 1
ATOM 761 N N . GLU A 1 99 ? 0.364 -4.488 -10.961 1.00 87.50 99 GLU A N 1
ATOM 762 C CA . GLU A 1 99 ? 1.394 -4.764 -11.952 1.00 87.50 99 GLU A CA 1
ATOM 763 C C . GLU A 1 99 ? 2.480 -3.690 -11.866 1.00 87.50 99 GLU A C 1
ATOM 765 O O . GLU A 1 99 ? 2.216 -2.495 -12.006 1.00 87.50 99 GLU A O 1
ATOM 770 N N . MET A 1 100 ? 3.717 -4.112 -11.623 1.00 81.81 100 MET A N 1
ATOM 771 C CA . MET A 1 100 ? 4.865 -3.216 -11.542 1.00 81.81 100 MET A CA 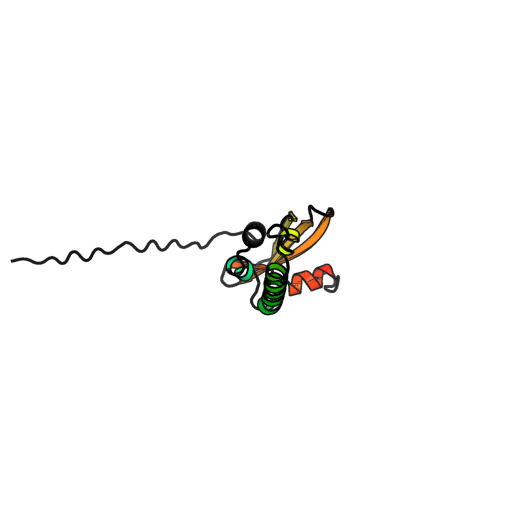1
ATOM 772 C C . MET A 1 100 ? 5.188 -2.677 -12.934 1.00 81.81 100 MET A C 1
ATOM 774 O O . MET A 1 100 ? 5.577 -3.442 -13.813 1.00 81.81 100 MET A O 1
ATOM 778 N N . GLN A 1 101 ? 5.114 -1.361 -13.140 1.00 80.69 101 GLN A N 1
ATOM 779 C CA . GLN A 1 101 ? 5.392 -0.764 -14.455 1.00 80.69 101 GLN A CA 1
ATOM 780 C C . GLN A 1 101 ? 6.818 -1.040 -14.960 1.00 80.69 101 GLN A C 1
ATOM 782 O O . GLN A 1 101 ? 7.061 -1.023 -16.163 1.00 80.69 101 GLN A O 1
ATOM 787 N N . SER A 1 102 ? 7.775 -1.270 -14.057 1.00 71.19 102 SER A N 1
ATOM 788 C CA . SER A 1 102 ? 9.182 -1.498 -14.401 1.00 71.19 102 SER A CA 1
ATOM 789 C C . SER A 1 102 ? 9.466 -2.893 -14.959 1.00 71.19 102 SER A C 1
ATOM 791 O O . SER A 1 102 ? 10.403 -3.047 -15.739 1.00 71.19 102 SER A O 1
ATOM 793 N N . THR A 1 103 ? 8.696 -3.904 -14.557 1.00 75.44 103 THR A N 1
ATOM 794 C CA . THR A 1 103 ? 8.979 -5.315 -14.872 1.00 75.44 103 THR A CA 1
ATOM 795 C C . THR A 1 103 ? 7.795 -6.056 -15.485 1.00 75.44 103 THR A C 1
ATOM 797 O O . THR A 1 103 ? 7.980 -7.159 -15.989 1.00 75.44 103 THR A O 1
ATOM 800 N N . GLY A 1 104 ? 6.582 -5.499 -15.414 1.00 81.19 104 GLY A N 1
ATOM 801 C CA . GLY A 1 104 ? 5.336 -6.213 -15.706 1.00 81.19 104 GLY A CA 1
ATOM 802 C C . GLY A 1 104 ? 5.010 -7.312 -14.686 1.00 81.19 104 GLY A C 1
ATOM 803 O O . GLY A 1 104 ? 4.060 -8.067 -14.873 1.00 81.19 104 GLY A O 1
ATOM 804 N N . ALA A 1 105 ? 5.796 -7.445 -13.611 1.00 80.12 105 ALA A N 1
ATOM 805 C CA . ALA A 1 105 ? 5.543 -8.445 -12.584 1.00 80.12 105 ALA A CA 1
ATOM 806 C C . ALA A 1 105 ? 4.273 -8.090 -11.810 1.00 80.12 105 ALA A C 1
ATOM 808 O O . ALA A 1 105 ? 4.069 -6.933 -11.431 1.00 80.12 105 ALA A O 1
ATOM 809 N N . LYS A 1 106 ? 3.446 -9.100 -11.541 1.00 84.69 106 LYS A N 1
ATOM 810 C CA . LYS A 1 106 ? 2.252 -8.954 -10.713 1.00 84.69 106 LYS A CA 1
ATOM 811 C C . LYS A 1 106 ? 2.56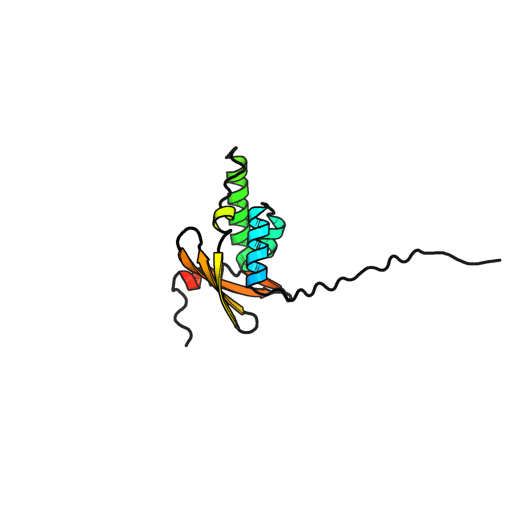3 -9.296 -9.263 1.00 84.69 106 LYS A C 1
ATOM 813 O O . LYS A 1 106 ? 3.331 -10.214 -8.995 1.00 84.69 106 LYS A O 1
ATOM 818 N N . SER A 1 107 ? 1.960 -8.559 -8.343 1.00 84.06 107 SER A N 1
ATOM 819 C CA . SER A 1 107 ? 2.058 -8.802 -6.905 1.00 84.06 107 SER A CA 1
ATOM 820 C C . SER A 1 107 ? 0.727 -8.477 -6.242 1.00 84.06 107 SER A C 1
ATOM 822 O O . SER A 1 107 ? 0.009 -7.586 -6.700 1.00 84.06 107 SER A O 1
ATOM 824 N N . LEU A 1 108 ? 0.390 -9.206 -5.181 1.00 88.25 108 LEU A N 1
ATOM 825 C CA . LEU A 1 108 ? -0.780 -8.908 -4.367 1.00 88.25 108 LEU A CA 1
ATOM 826 C C . LEU A 1 108 ? -0.357 -8.084 -3.153 1.00 88.25 108 LEU A C 1
ATOM 828 O O . LEU A 1 108 ? 0.494 -8.520 -2.382 1.00 88.25 108 LEU A O 1
ATOM 832 N N . LEU A 1 109 ? -0.951 -6.910 -2.970 1.00 91.31 109 LEU A N 1
ATOM 833 C CA . LEU A 1 109 ? -0.768 -6.079 -1.784 1.00 91.31 109 LEU A CA 1
ATOM 834 C C . LEU A 1 109 ? -1.956 -6.262 -0.845 1.00 91.31 109 LEU A C 1
ATOM 836 O O . LEU A 1 109 ? -3.110 -6.205 -1.274 1.00 91.31 109 LEU A O 1
ATOM 840 N N . VAL A 1 110 ? -1.675 -6.438 0.441 1.00 92.81 110 VAL A N 1
ATOM 841 C CA . VAL A 1 110 ? -2.698 -6.574 1.479 1.00 92.81 110 VAL A CA 1
ATOM 842 C C . VAL A 1 110 ? -2.852 -5.257 2.218 1.00 92.81 110 VAL A C 1
ATOM 844 O O . VAL A 1 110 ? -1.882 -4.669 2.698 1.00 92.81 110 VAL A O 1
ATOM 847 N N . PHE A 1 111 ? -4.095 -4.812 2.349 1.00 94.69 111 PHE A N 1
ATOM 848 C CA . PHE A 1 111 ? -4.477 -3.659 3.147 1.00 94.69 111 PHE A CA 1
ATOM 849 C C . PHE A 1 111 ? -5.414 -4.090 4.266 1.00 94.69 111 PHE A C 1
ATOM 851 O O . PHE A 1 111 ? -6.287 -4.932 4.072 1.00 94.69 111 PHE A O 1
ATOM 858 N N . ARG A 1 112 ? -5.263 -3.473 5.436 1.00 95.62 112 ARG A N 1
ATOM 859 C CA . ARG A 1 112 ? -6.162 -3.629 6.579 1.00 95.62 112 ARG A CA 1
ATOM 860 C C . ARG A 1 112 ? -6.695 -2.280 7.027 1.00 95.62 112 ARG A C 1
ATOM 862 O O . ARG A 1 112 ? -6.004 -1.262 6.935 1.00 95.62 112 ARG A O 1
ATOM 869 N N . ARG A 1 113 ? -7.933 -2.257 7.508 1.00 94.94 113 ARG A N 1
ATOM 870 C CA . ARG A 1 113 ? -8.556 -1.065 8.073 1.00 94.94 113 ARG A CA 1
ATOM 871 C C . ARG A 1 113 ? -8.169 -0.946 9.548 1.00 94.94 113 ARG A C 1
ATOM 873 O O . ARG A 1 113 ? -8.601 -1.731 10.380 1.00 94.94 113 ARG A O 1
ATOM 880 N N . GLU A 1 114 ? -7.384 0.071 9.888 1.00 93.50 114 GLU A N 1
ATOM 881 C CA . GLU A 1 114 ? -7.048 0.439 11.268 1.00 93.50 114 GLU A CA 1
ATOM 882 C C . GLU A 1 114 ? -7.592 1.838 11.570 1.00 93.50 114 GLU A C 1
ATOM 884 O O . GLU A 1 114 ? -7.282 2.794 10.856 1.00 93.50 114 GLU A O 1
ATOM 889 N N . ASN A 1 115 ? -8.377 1.995 12.643 1.00 89.81 115 ASN A N 1
ATOM 890 C CA . ASN A 1 115 ? -8.966 3.288 13.034 1.00 89.81 115 ASN A CA 1
ATOM 891 C C . ASN A 1 115 ? -9.680 3.991 11.862 1.00 89.81 115 ASN A C 1
ATOM 893 O O . ASN A 1 115 ? -9.448 5.168 11.584 1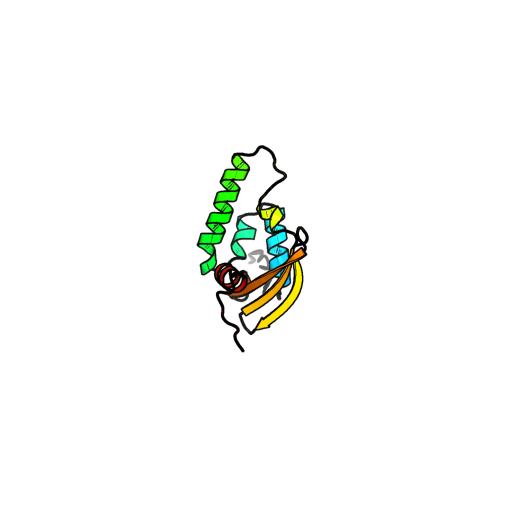.00 89.81 115 ASN A O 1
ATOM 897 N N . ALA A 1 116 ? -10.512 3.232 11.140 1.00 88.94 116 ALA A N 1
ATOM 898 C CA . ALA A 1 116 ? -11.244 3.660 9.946 1.00 88.94 116 ALA A CA 1
ATOM 899 C C . ALA A 1 116 ? -10.385 4.075 8.730 1.00 88.94 116 ALA A C 1
ATOM 901 O O . ALA A 1 116 ? -10.936 4.570 7.747 1.00 88.94 116 ALA A O 1
ATOM 902 N N . ARG A 1 117 ? -9.067 3.833 8.741 1.00 92.31 117 ARG A N 1
ATOM 903 C CA . ARG A 1 117 ? -8.158 4.122 7.621 1.00 92.31 117 ARG A CA 1
ATOM 904 C C . ARG A 1 117 ? -7.567 2.838 7.061 1.00 92.31 117 ARG A C 1
ATOM 906 O O . ARG A 1 117 ? -7.129 1.983 7.823 1.00 92.31 117 ARG A O 1
ATOM 913 N N . TRP A 1 118 ? -7.507 2.719 5.740 1.00 95.31 118 TRP A N 1
ATOM 914 C CA . TRP A 1 118 ? -6.741 1.645 5.114 1.00 95.31 118 TRP A CA 1
ATOM 915 C C . TRP A 1 118 ? -5.253 1.872 5.298 1.00 95.31 118 TRP A C 1
ATOM 917 O O . TRP A 1 118 ? -4.762 2.987 5.111 1.00 95.31 118 TRP A O 1
ATOM 927 N N . LYS A 1 119 ? -4.553 0.794 5.618 1.00 94.56 119 LYS A N 1
ATOM 928 C CA . LYS A 1 119 ? -3.109 0.750 5.758 1.00 94.56 119 LYS A CA 1
ATOM 929 C C . LYS A 1 119 ? -2.571 -0.528 5.145 1.00 94.56 119 LYS A C 1
ATOM 931 O O . LYS A 1 119 ? -3.222 -1.563 5.230 1.00 94.56 119 LYS A O 1
ATOM 936 N N . MET A 1 120 ? -1.397 -0.455 4.545 1.00 92.00 120 MET A N 1
ATOM 937 C CA . MET A 1 120 ? -0.726 -1.606 3.973 1.00 92.00 120 MET A CA 1
ATOM 938 C C . MET A 1 120 ? -0.164 -2.493 5.085 1.00 92.00 120 MET A C 1
ATOM 940 O O . MET A 1 120 ? 0.548 -2.028 5.982 1.00 92.00 120 MET A O 1
ATOM 944 N N . ASP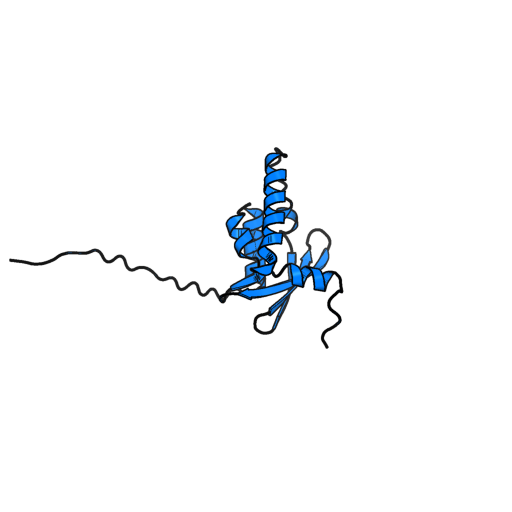 A 1 121 ? -0.499 -3.773 5.009 1.00 92.62 121 ASP A N 1
ATOM 945 C CA . ASP A 1 121 ? 0.054 -4.825 5.844 1.00 92.62 121 ASP A CA 1
ATOM 946 C C . ASP A 1 121 ? 1.162 -5.535 5.065 1.00 92.62 121 ASP A C 1
ATOM 948 O O . ASP A 1 121 ? 0.911 -6.384 4.207 1.00 92.62 121 ASP A O 1
ATOM 952 N N . LEU A 1 122 ? 2.404 -5.153 5.348 1.00 86.81 122 LEU A N 1
ATOM 953 C CA . LEU A 1 122 ? 3.576 -5.701 4.680 1.00 86.81 122 LEU A CA 1
ATOM 954 C C . LEU A 1 122 ? 3.832 -7.161 5.033 1.00 86.81 122 LEU A C 1
ATOM 956 O O . LEU A 1 122 ? 4.322 -7.892 4.180 1.00 86.81 122 LEU A O 1
ATOM 960 N N . LEU A 1 123 ? 3.503 -7.583 6.254 1.00 85.88 123 LEU A N 1
ATOM 961 C CA . LEU A 1 123 ? 3.744 -8.955 6.695 1.00 85.88 123 LEU A CA 1
ATOM 962 C C . LEU A 1 123 ? 2.802 -9.909 5.960 1.00 85.88 123 LEU A C 1
ATOM 964 O O . LEU A 1 123 ? 3.251 -10.871 5.345 1.00 85.88 123 LEU A O 1
ATOM 968 N N . SER A 1 124 ? 1.504 -9.590 5.921 1.00 88.75 124 SER A N 1
ATOM 969 C CA . SER A 1 124 ? 0.540 -10.377 5.137 1.00 88.75 124 SER A CA 1
ATOM 970 C C . SER A 1 124 ? 0.856 -10.337 3.636 1.00 88.75 124 SER A C 1
ATOM 972 O O . SER A 1 124 ? 0.743 -11.350 2.951 1.00 88.75 124 SER A O 1
ATOM 974 N N . THR A 1 125 ? 1.291 -9.179 3.125 1.00 86.12 125 THR A N 1
ATOM 975 C CA . THR A 1 125 ? 1.740 -9.030 1.731 1.00 86.12 125 THR A CA 1
ATOM 976 C C . THR A 1 125 ? 2.918 -9.956 1.421 1.00 86.12 125 THR A C 1
ATOM 978 O O . THR A 1 125 ? 2.912 -10.637 0.399 1.00 86.12 125 THR A O 1
ATOM 981 N N . GLU A 1 126 ? 3.932 -10.007 2.284 1.00 82.31 126 GLU A N 1
ATOM 982 C CA . GLU A 1 126 ? 5.083 -10.898 2.120 1.00 82.31 126 GLU A CA 1
ATOM 983 C C . GLU A 1 126 ? 4.655 -12.369 2.118 1.00 82.31 126 GLU A C 1
ATOM 985 O O . GLU A 1 126 ? 5.014 -13.097 1.193 1.00 82.31 126 GLU A O 1
ATOM 990 N N . LEU A 1 127 ? 3.866 -12.784 3.113 1.00 81.94 127 LEU A N 1
ATOM 991 C CA . LEU A 1 127 ? 3.417 -14.169 3.269 1.00 81.94 127 LEU A CA 1
ATOM 992 C C . LEU A 1 127 ? 2.651 -14.663 2.034 1.00 81.94 127 LEU A C 1
ATOM 994 O O . LEU A 1 127 ? 2.962 -15.728 1.501 1.00 81.94 127 LEU A O 1
ATOM 998 N N . ILE A 1 128 ? 1.698 -13.869 1.529 1.00 80.94 128 ILE A N 1
ATOM 999 C CA . ILE A 1 128 ? 0.924 -14.239 0.335 1.00 80.94 128 ILE A CA 1
ATOM 1000 C C . ILE A 1 128 ? 1.827 -14.333 -0.899 1.00 80.94 128 ILE A C 1
ATOM 1002 O O . ILE A 1 128 ? 1.755 -15.310 -1.639 1.00 80.94 128 ILE A O 1
ATOM 1006 N N . ASN A 1 129 ? 2.708 -13.354 -1.128 1.00 75.75 129 ASN A N 1
ATOM 1007 C CA . ASN A 1 129 ? 3.557 -13.362 -2.325 1.00 75.75 129 ASN A CA 1
ATOM 1008 C C . ASN A 1 129 ? 4.653 -14.444 -2.287 1.00 75.75 129 ASN A C 1
ATOM 1010 O O . ASN A 1 129 ? 5.184 -14.799 -3.339 1.00 75.75 129 ASN A O 1
ATOM 1014 N N . ARG A 1 130 ? 4.998 -14.981 -1.109 1.00 77.44 130 ARG A N 1
ATOM 1015 C CA . ARG A 1 130 ? 5.876 -16.155 -0.973 1.00 77.44 130 ARG A CA 1
ATOM 1016 C C . ARG A 1 130 ? 5.160 -17.487 -1.198 1.00 77.44 130 ARG A C 1
ATOM 1018 O O . ARG A 1 130 ? 5.831 -18.512 -1.278 1.00 77.44 130 ARG A O 1
ATOM 1025 N N . GLY A 1 131 ? 3.831 -17.477 -1.317 1.00 69.75 131 GLY A N 1
ATOM 1026 C CA . GLY A 1 131 ? 3.021 -18.695 -1.371 1.00 69.75 131 GLY A CA 1
ATOM 1027 C C . GLY A 1 131 ? 2.924 -19.407 -0.020 1.00 69.75 131 GLY A C 1
ATOM 1028 O O . GLY A 1 131 ? 2.652 -20.600 0.020 1.00 69.75 131 GLY A O 1
ATOM 1029 N N . GLU A 1 132 ? 3.168 -18.697 1.086 1.00 60.50 132 GLU A N 1
ATOM 1030 C CA . GLU A 1 132 ? 3.094 -19.241 2.452 1.00 60.50 132 GLU A CA 1
ATOM 1031 C C . GLU A 1 132 ? 1.672 -19.158 3.041 1.00 60.50 132 GLU A C 1
ATOM 1033 O O . GLU A 1 132 ? 1.438 -19.565 4.177 1.00 60.50 132 GLU A O 1
ATOM 1038 N N . VAL A 1 133 ? 0.708 -18.655 2.263 1.00 57.44 133 VAL A N 1
ATOM 1039 C CA . VAL A 1 133 ? -0.724 -18.719 2.569 1.00 57.44 133 VAL A CA 1
ATOM 1040 C C . VAL A 1 133 ? -1.342 -19.714 1.592 1.00 57.44 133 VAL A C 1
ATOM 1042 O O . VAL A 1 133 ? -1.512 -19.401 0.417 1.00 57.44 133 VAL A O 1
ATOM 1045 N N . GLU A 1 134 ? -1.599 -20.931 2.078 1.00 43.44 134 GLU A N 1
ATOM 1046 C CA . GLU A 1 134 ? -2.358 -21.959 1.357 1.00 43.44 134 GLU A CA 1
ATOM 1047 C C . GLU A 1 134 ? -3.721 -21.389 0.943 1.00 43.44 134 GLU A C 1
ATOM 1049 O O . GLU A 1 134 ? -4.351 -20.673 1.727 1.00 43.44 134 GLU A O 1
ATOM 1054 N N . ASP A 1 135 ? -4.141 -21.696 -0.287 1.00 39.91 135 ASP A N 1
ATOM 1055 C CA . ASP A 1 135 ? -5.404 -21.275 -0.894 1.00 39.91 135 ASP A CA 1
ATOM 1056 C C . ASP A 1 135 ? -6.561 -21.342 0.119 1.00 39.91 135 ASP A C 1
ATOM 1058 O O . ASP A 1 135 ? -7.021 -22.421 0.503 1.00 39.91 135 ASP A O 1
ATOM 1062 N N . ALA A 1 136 ? -7.041 -20.180 0.569 1.00 32.16 136 ALA A N 1
ATOM 1063 C CA . ALA A 1 136 ? -8.331 -20.123 1.237 1.00 32.16 136 ALA A CA 1
ATOM 1064 C C . ALA A 1 136 ? -9.413 -20.366 0.161 1.00 32.16 136 ALA A C 1
ATOM 1066 O O . ALA A 1 136 ? -9.347 -19.718 -0.887 1.00 32.16 136 ALA A O 1
ATOM 1067 N N . PRO A 1 137 ? -10.346 -21.308 0.392 1.00 37.00 137 PRO A N 1
ATOM 1068 C CA . PRO A 1 137 ? -11.298 -21.795 -0.609 1.00 37.00 137 PRO A CA 1
ATOM 1069 C C . PRO A 1 137 ? -12.252 -20.726 -1.152 1.00 37.00 137 PRO A C 1
ATOM 1071 O O . PRO A 1 137 ? -12.572 -19.767 -0.410 1.00 37.00 137 PRO A O 1
#

Secondary structure (DSSP, 8-state):
----------------------HHHHHHHHHHHHHHT-HHHHHTTB-TTTHHHHHHHHHHHHHHHHH-S-TT--GGGGSS-EEEEEEEEETTEEEEEEEETTT--EEEEEEEEETTEEEE-HHHHHHHHTT-S----

Radius of gyration: 20.05 Å; chains: 1; bounding box: 49×73×46 Å

pLDDT: mean 73.54, std 19.02, range [32.16, 96.06]

Sequence (137 aa):
MNYHRVLTILPFLLLSLTGCNSPSSTLKAMEEAAAKGDHEAFGQYFTKESTPFAQSLLALYKSKSEASARRDYTPLKLLSRANVVDESIYGDTAHLLVEMQSTGAKSLLVFRRENARWKMDLLSTELINRGEVEDAP